Protein AF-A0A7V9HD65-F1 (afdb_monomer)

Mean predicted aligned error: 11.12 Å

Sequence (106 aa):
MLIRRAREADGLTQAQLARRLGITQPSVARIEAAGDEVSIATLKRALNATGRGLELRAVKQTPGYDESLLRANLELTPAQRVRVFENFYADARVLAAAGARARAAA

Radius of gyration: 24.16 Å; Cα contacts (8 Å, |Δi|>4): 55; chains: 1; bounding box: 42×42×55 Å

Structure (mmCIF, N/CA/C/O backbone):
data_AF-A0A7V9HD65-F1
#
_entry.id   AF-A0A7V9HD65-F1
#
loop_
_atom_site.group_PDB
_atom_site.id
_atom_site.type_symbol
_atom_site.label_atom_id
_atom_site.label_alt_id
_atom_site.label_comp_id
_atom_site.label_asym_id
_atom_site.label_entity_id
_atom_site.label_seq_id
_atom_site.pdbx_PDB_ins_code
_atom_site.Cartn_x
_atom_site.Cartn_y
_atom_site.Cartn_z
_atom_site.occupancy
_atom_site.B_iso_or_equiv
_atom_site.auth_seq_id
_atom_site.auth_comp_id
_atom_site.auth_asym_id
_atom_site.auth_atom_id
_atom_site.pdbx_PDB_model_num
ATOM 1 N N . MET A 1 1 ? -2.438 5.596 -0.305 1.00 85.19 1 MET A N 1
ATOM 2 C CA . MET A 1 1 ? -2.104 4.367 0.448 1.00 85.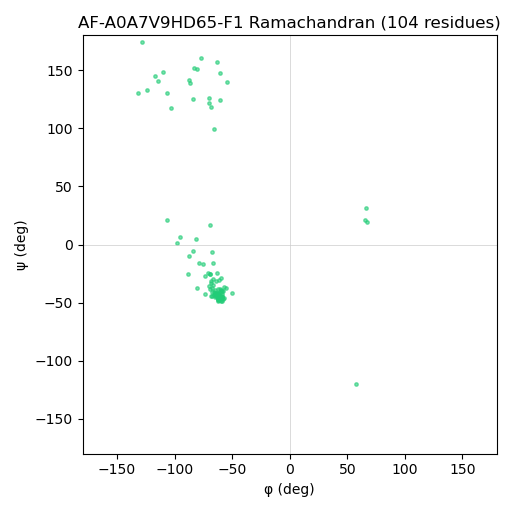19 1 MET A CA 1
ATOM 3 C C . MET A 1 1 ? -3.377 3.547 0.683 1.00 85.19 1 MET A C 1
ATOM 5 O O . MET A 1 1 ? -4.425 4.151 0.905 1.00 85.19 1 MET A O 1
ATOM 9 N N . LEU A 1 2 ? -3.323 2.213 0.559 1.00 92.06 2 LEU A N 1
ATOM 10 C CA . LEU A 1 2 ? -4.508 1.332 0.533 1.00 92.06 2 LEU A CA 1
ATOM 11 C C . LEU A 1 2 ? -5.318 1.362 1.844 1.00 92.06 2 LEU A C 1
ATOM 13 O O . LEU A 1 2 ? -6.541 1.472 1.798 1.00 92.06 2 LEU A O 1
ATOM 17 N N . ILE A 1 3 ? -4.645 1.361 3.000 1.00 94.38 3 ILE A N 1
ATOM 18 C CA . ILE A 1 3 ? -5.293 1.426 4.325 1.00 94.38 3 ILE A CA 1
ATOM 19 C C . ILE A 1 3 ? -6.066 2.733 4.491 1.00 94.38 3 ILE A C 1
ATOM 21 O O . ILE A 1 3 ? -7.232 2.715 4.880 1.00 94.38 3 ILE A O 1
ATOM 25 N N . ARG A 1 4 ? -5.443 3.862 4.130 1.00 95.75 4 ARG A N 1
ATOM 26 C CA . ARG A 1 4 ? -6.080 5.183 4.186 1.00 95.75 4 ARG A CA 1
ATOM 27 C C . ARG 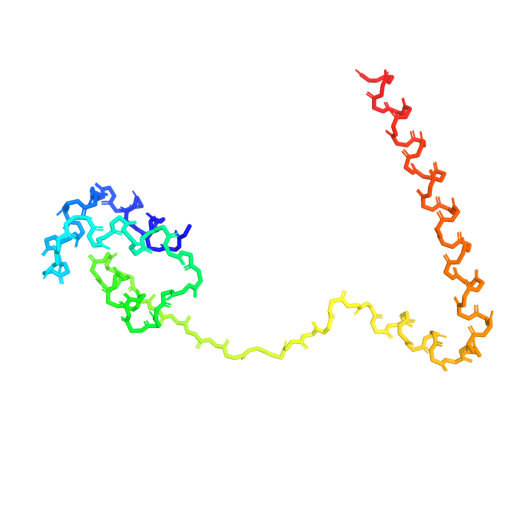A 1 4 ? -7.356 5.232 3.344 1.00 95.75 4 ARG A C 1
ATOM 29 O O . ARG A 1 4 ? -8.387 5.664 3.844 1.00 95.75 4 ARG A O 1
ATOM 36 N N . ARG A 1 5 ? -7.303 4.734 2.101 1.00 95.25 5 ARG A N 1
ATOM 37 C CA . ARG A 1 5 ? -8.474 4.691 1.206 1.00 95.25 5 ARG A CA 1
ATOM 38 C C . ARG A 1 5 ? -9.604 3.837 1.780 1.00 95.25 5 ARG A C 1
ATOM 40 O O . ARG A 1 5 ? -10.751 4.261 1.759 1.00 95.25 5 ARG A O 1
ATOM 47 N N . ALA A 1 6 ? -9.283 2.661 2.320 1.00 95.81 6 ALA A N 1
ATOM 48 C CA . ALA A 1 6 ? -10.270 1.794 2.957 1.00 95.81 6 ALA A CA 1
ATOM 49 C C . ALA A 1 6 ? -10.912 2.456 4.188 1.00 95.81 6 ALA A C 1
ATOM 51 O O . ALA A 1 6 ? -12.124 2.401 4.364 1.00 95.81 6 ALA A O 1
ATOM 52 N N . ARG A 1 7 ? -10.102 3.128 5.014 1.00 96.44 7 ARG A N 1
ATOM 53 C CA . ARG A 1 7 ? -10.573 3.879 6.180 1.00 96.44 7 ARG A CA 1
ATOM 54 C C . ARG A 1 7 ? -11.523 5.014 5.781 1.00 96.44 7 ARG A C 1
ATOM 56 O O . ARG A 1 7 ? -12.576 5.165 6.391 1.00 96.44 7 ARG A O 1
ATOM 63 N N . GLU A 1 8 ? -11.136 5.811 4.787 1.00 96.56 8 GLU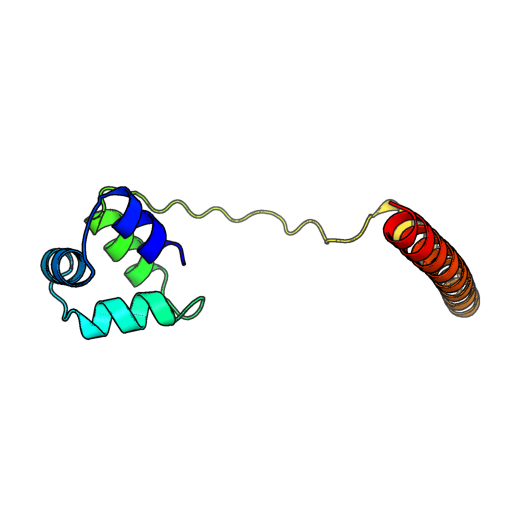 A N 1
ATOM 64 C CA . GLU A 1 8 ? -11.922 6.948 4.288 1.00 96.56 8 GLU A CA 1
ATOM 65 C C . GLU A 1 8 ? -13.239 6.494 3.650 1.00 96.56 8 GLU A C 1
ATOM 67 O O . GLU A 1 8 ? -14.272 7.106 3.904 1.00 96.56 8 GLU A O 1
ATOM 72 N N . ALA A 1 9 ? -13.230 5.385 2.904 1.00 95.62 9 ALA A N 1
ATOM 73 C CA . ALA A 1 9 ? -14.434 4.807 2.308 1.00 95.62 9 ALA A CA 1
ATOM 74 C C . ALA A 1 9 ? -15.470 4.334 3.349 1.00 95.62 9 ALA A C 1
ATOM 76 O O . ALA A 1 9 ? -16.658 4.313 3.048 1.00 95.62 9 ALA A O 1
ATOM 77 N N . ASP A 1 10 ? -15.037 4.011 4.570 1.00 93.88 10 ASP A N 1
ATOM 78 C CA . ASP A 1 10 ? -15.922 3.661 5.692 1.00 93.88 10 ASP A CA 1
ATOM 79 C C . ASP A 1 10 ? -16.235 4.855 6.612 1.00 93.88 10 ASP A C 1
ATOM 81 O O . ASP A 1 10 ? -16.810 4.679 7.688 1.00 93.88 10 ASP A O 1
ATOM 85 N N . GLY A 1 11 ? -15.810 6.071 6.250 1.00 95.81 11 GLY A N 1
ATOM 86 C CA . GLY A 1 11 ? -16.028 7.272 7.060 1.00 95.81 11 GLY A CA 1
ATOM 87 C C . GLY A 1 11 ? -15.298 7.261 8.409 1.00 95.81 11 GLY A C 1
ATOM 88 O O . GLY A 1 11 ? -15.692 7.965 9.337 1.00 95.81 11 GLY A O 1
ATOM 89 N N . LEU A 1 12 ? -14.241 6.457 8.554 1.00 96.88 12 LEU A N 1
ATOM 90 C CA . LEU A 1 12 ? -13.512 6.327 9.813 1.00 96.88 12 LEU A CA 1
ATOM 91 C C . LEU A 1 12 ? -12.423 7.395 9.939 1.00 96.88 12 LEU A C 1
ATOM 93 O O . LEU A 1 12 ? -11.645 7.648 9.022 1.00 96.88 12 LEU A O 1
ATOM 97 N N . THR A 1 13 ? -12.271 7.955 11.131 1.00 97.88 13 THR A N 1
ATOM 98 C CA . THR A 1 13 ? -11.085 8.726 11.530 1.00 97.88 13 THR A CA 1
ATOM 99 C C . THR A 1 13 ? -9.919 7.793 11.865 1.00 97.88 13 THR A C 1
ATOM 101 O O . THR A 1 13 ? -10.113 6.619 12.199 1.00 97.88 13 THR A O 1
ATOM 104 N N . GLN A 1 14 ? -8.684 8.308 11.848 1.00 97.62 14 GLN A N 1
ATOM 105 C CA . GLN A 1 14 ? -7.514 7.526 12.277 1.00 97.62 14 GLN A CA 1
ATOM 106 C C . GLN A 1 14 ? -7.663 7.011 13.718 1.00 97.62 14 GLN A C 1
ATOM 108 O O . GLN A 1 14 ? -7.281 5.882 14.007 1.00 97.62 14 GLN A O 1
ATOM 113 N N . ALA A 1 15 ? -8.278 7.795 14.612 1.00 98.06 15 ALA A N 1
ATOM 114 C CA . ALA A 1 15 ? -8.532 7.394 15.996 1.00 98.06 15 ALA A CA 1
ATOM 115 C C . ALA A 1 15 ? -9.576 6.271 16.123 1.00 98.06 15 ALA A C 1
ATOM 117 O O . ALA A 1 15 ? -9.507 5.460 17.046 1.00 98.06 15 ALA A O 1
ATOM 118 N N . GLN A 1 16 ? -10.559 6.207 15.223 1.00 98.00 16 GLN A N 1
ATOM 119 C CA . GLN A 1 16 ? -11.527 5.105 15.194 1.00 98.00 16 GLN A CA 1
ATOM 120 C C . GLN A 1 16 ? -10.892 3.826 14.647 1.00 98.00 16 GLN A C 1
ATOM 122 O O . GLN A 1 16 ? -11.074 2.765 15.240 1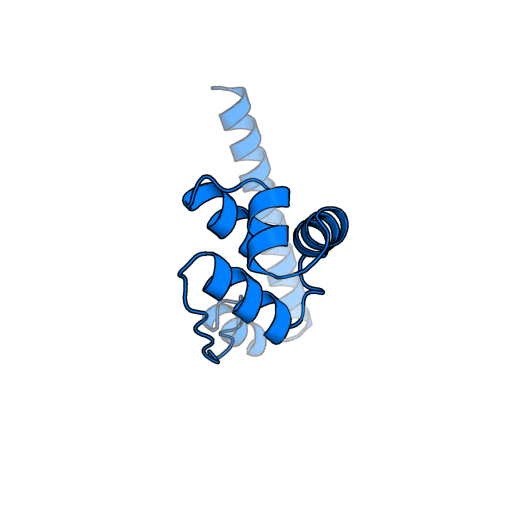.00 98.00 16 GLN A O 1
ATOM 127 N N . LEU A 1 17 ? -10.091 3.919 13.579 1.00 97.31 17 LEU A N 1
ATOM 128 C CA . LEU A 1 17 ? -9.338 2.766 13.077 1.00 97.31 17 LEU A CA 1
ATOM 129 C C . LEU A 1 17 ? -8.343 2.247 14.127 1.00 97.31 17 LEU A C 1
ATOM 131 O O . LEU A 1 17 ? -8.251 1.043 14.344 1.00 97.31 17 LEU A O 1
ATOM 135 N N . ALA A 1 18 ? -7.656 3.149 14.831 1.00 97.62 18 ALA A N 1
ATOM 136 C CA . ALA A 1 18 ? -6.739 2.811 15.918 1.00 97.62 18 ALA A CA 1
ATOM 137 C C . ALA A 1 18 ? -7.438 2.007 17.025 1.00 97.62 18 ALA A C 1
ATOM 139 O O . ALA A 1 18 ? -6.948 0.950 17.421 1.00 97.62 18 ALA A O 1
ATOM 140 N N . ARG A 1 19 ? -8.634 2.453 17.440 1.00 97.81 19 ARG A N 1
ATOM 141 C CA . ARG A 1 19 ? -9.487 1.733 18.397 1.00 97.81 19 ARG A CA 1
ATOM 142 C C . ARG A 1 19 ? -9.865 0.337 17.903 1.00 97.81 19 ARG A C 1
ATOM 144 O O . ARG A 1 19 ? -9.728 -0.614 18.662 1.00 97.81 19 ARG A O 1
ATOM 151 N N . ARG A 1 20 ? -10.268 0.189 16.635 1.00 96.81 20 ARG A N 1
ATOM 152 C CA . ARG A 1 20 ? -10.584 -1.129 16.046 1.00 96.81 20 ARG A CA 1
ATOM 153 C C . ARG A 1 20 ? -9.372 -2.061 15.985 1.00 96.81 20 ARG A C 1
ATOM 155 O O . ARG A 1 20 ? -9.525 -3.272 16.080 1.00 96.81 20 ARG A O 1
ATOM 162 N N . LEU A 1 21 ? -8.177 -1.502 15.817 1.00 95.88 21 LEU A N 1
ATOM 163 C CA . LEU A 1 21 ? -6.930 -2.258 15.718 1.00 95.88 21 LEU A CA 1
ATOM 164 C C . LEU A 1 21 ? -6.260 -2.548 17.066 1.00 95.88 21 LEU A C 1
ATOM 166 O O . LEU A 1 21 ? -5.300 -3.323 17.087 1.00 95.88 21 LEU A O 1
ATOM 170 N N . GLY A 1 22 ? -6.731 -1.934 18.156 1.00 96.69 22 GLY A N 1
ATOM 171 C CA . GLY A 1 22 ? -6.093 -2.016 19.471 1.00 96.69 22 GLY A CA 1
ATOM 172 C C . GLY A 1 22 ? -4.718 -1.340 19.516 1.00 96.69 22 GLY A C 1
ATOM 173 O O . GLY A 1 22 ? -3.829 -1.809 20.218 1.00 96.69 22 GLY A O 1
ATOM 174 N N . ILE A 1 23 ? -4.512 -0.276 18.732 1.00 96.38 23 ILE A N 1
ATOM 175 C CA . ILE A 1 23 ? -3.246 0.475 18.667 1.00 96.38 23 ILE A CA 1
ATOM 176 C C . ILE A 1 23 ? -3.488 1.974 18.864 1.00 96.38 23 ILE A C 1
ATOM 178 O O . ILE A 1 23 ? -4.624 2.437 18.931 1.00 96.38 23 ILE A O 1
ATOM 182 N N . THR A 1 24 ? -2.415 2.760 18.944 1.00 97.88 24 THR A N 1
ATOM 183 C CA . THR A 1 24 ? -2.510 4.217 19.106 1.00 97.88 24 THR A CA 1
ATOM 184 C C . THR A 1 24 ? -2.782 4.930 17.776 1.00 97.88 24 THR A C 1
ATOM 186 O O . THR A 1 24 ? -2.355 4.476 16.712 1.00 97.88 24 THR A O 1
ATOM 189 N N . GLN A 1 25 ? -3.457 6.085 17.817 1.00 97.50 25 GLN A N 1
ATOM 190 C CA . GLN A 1 25 ? -3.699 6.903 16.618 1.00 97.50 25 GLN A CA 1
ATOM 191 C C . GLN A 1 25 ? -2.402 7.346 15.909 1.00 97.50 25 GLN A C 1
ATOM 193 O O . GLN A 1 25 ? -2.355 7.214 14.684 1.00 97.50 25 GLN A O 1
ATOM 198 N N . PRO A 1 26 ? -1.315 7.738 16.609 1.00 97.50 26 PRO A N 1
ATOM 199 C CA . PRO A 1 26 ? -0.029 7.999 15.959 1.00 97.50 26 PRO A CA 1
ATOM 200 C C . PRO A 1 26 ? 0.554 6.773 15.248 1.00 97.50 26 PRO A C 1
ATOM 202 O O . PRO A 1 26 ? 1.228 6.913 14.230 1.00 97.50 26 PRO A O 1
ATOM 205 N N . SER A 1 27 ? 0.277 5.558 15.739 1.00 95.69 27 SER A N 1
ATOM 206 C CA . SER A 1 27 ? 0.696 4.331 15.051 1.00 95.69 27 SER A CA 1
ATOM 207 C C . SER A 1 27 ? -0.069 4.118 13.751 1.00 95.69 27 SER A C 1
ATOM 209 O O . SER A 1 27 ? 0.544 3.739 12.758 1.00 95.69 27 SER A O 1
ATOM 211 N N . VAL A 1 28 ? -1.370 4.429 13.715 1.00 96.06 28 VAL A N 1
ATOM 212 C CA . VAL A 1 28 ? -2.142 4.447 12.460 1.00 96.06 28 VAL A CA 1
ATOM 213 C C . VAL A 1 28 ? -1.602 5.502 11.499 1.00 96.06 28 VAL A C 1
ATOM 215 O O . VAL A 1 28 ? -1.399 5.194 10.330 1.00 96.06 28 VAL A O 1
ATOM 218 N N . ALA A 1 29 ? -1.312 6.716 11.976 1.00 95.75 29 ALA A N 1
ATOM 219 C CA . ALA A 1 29 ? -0.739 7.768 11.136 1.00 95.75 29 ALA A CA 1
ATOM 220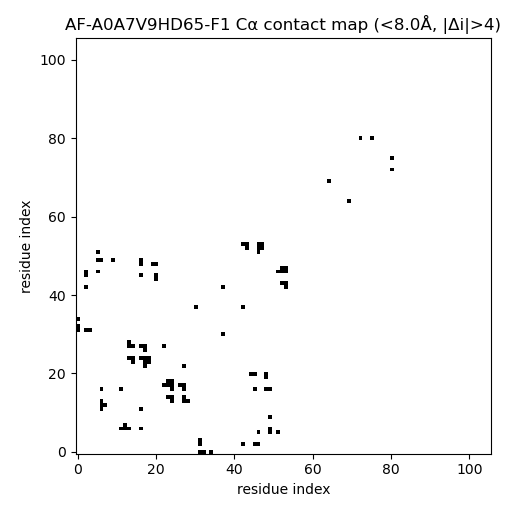 C C . ALA A 1 29 ? 0.605 7.339 10.521 1.00 95.75 29 ALA A C 1
ATOM 222 O O . ALA A 1 29 ? 0.816 7.518 9.324 1.00 95.75 29 ALA A O 1
ATOM 223 N N . ARG A 1 30 ? 1.474 6.691 11.312 1.00 94.38 30 ARG A N 1
ATOM 224 C CA . ARG A 1 30 ? 2.741 6.121 10.830 1.00 94.38 30 ARG A CA 1
ATOM 225 C C . ARG A 1 30 ? 2.516 5.037 9.777 1.00 94.38 30 ARG A C 1
ATOM 227 O O . ARG A 1 30 ? 3.177 5.057 8.750 1.00 94.38 30 ARG A O 1
ATOM 234 N N . ILE A 1 31 ? 1.566 4.127 10.004 1.00 93.56 31 ILE A N 1
ATOM 235 C CA . ILE A 1 31 ? 1.209 3.077 9.038 1.00 93.56 31 ILE A CA 1
ATOM 236 C C . ILE A 1 31 ? 0.707 3.689 7.723 1.00 93.56 31 ILE A C 1
ATOM 238 O O . ILE A 1 31 ? 1.098 3.238 6.653 1.00 93.56 31 ILE A O 1
ATOM 242 N N . GLU A 1 32 ? -0.135 4.724 7.778 1.00 94.31 32 GLU A N 1
ATOM 243 C CA . GLU A 1 32 ? -0.648 5.395 6.575 1.00 94.31 32 GLU A CA 1
ATOM 244 C C . GLU A 1 32 ? 0.432 6.183 5.816 1.00 94.31 32 GLU A C 1
ATOM 246 O O . GLU A 1 32 ? 0.294 6.369 4.604 1.00 94.31 32 GLU A O 1
ATOM 251 N N . ALA A 1 33 ? 1.489 6.618 6.510 1.00 93.25 33 ALA A N 1
ATOM 252 C CA . ALA A 1 33 ? 2.628 7.342 5.946 1.00 93.25 33 ALA A CA 1
ATOM 253 C C . ALA A 1 33 ? 3.758 6.429 5.431 1.00 93.25 33 ALA A C 1
ATOM 255 O O . ALA A 1 33 ? 4.481 6.835 4.530 1.00 93.25 33 ALA A O 1
ATOM 256 N N . ALA A 1 34 ? 3.891 5.207 5.956 1.00 87.44 34 ALA A N 1
ATOM 257 C CA . ALA A 1 34 ? 4.990 4.280 5.654 1.00 87.44 34 ALA A CA 1
ATOM 258 C C . ALA A 1 34 ? 5.010 3.735 4.208 1.00 87.44 34 ALA A C 1
ATOM 260 O O . ALA A 1 34 ? 5.951 3.046 3.827 1.00 87.44 34 ALA A O 1
ATOM 261 N N . GLY A 1 35 ? 3.987 4.018 3.393 1.00 80.50 35 GLY A N 1
ATOM 262 C CA . GLY A 1 35 ? 3.963 3.614 1.984 1.00 80.50 35 GLY A CA 1
ATOM 263 C C . GLY A 1 35 ? 4.099 2.098 1.801 1.00 80.50 35 GLY A C 1
ATOM 264 O O . GLY A 1 35 ? 3.259 1.344 2.302 1.00 80.50 35 GLY A O 1
ATOM 265 N N . ASP A 1 36 ? 5.148 1.683 1.087 1.00 78.38 36 ASP A N 1
ATOM 266 C CA . ASP A 1 36 ? 5.427 0.288 0.714 1.00 78.38 36 ASP A CA 1
ATOM 267 C C . ASP A 1 36 ? 6.167 -0.504 1.812 1.00 78.38 36 ASP A C 1
ATOM 269 O O . ASP A 1 36 ? 6.317 -1.719 1.709 1.00 78.38 36 ASP A O 1
ATOM 273 N N . GLU A 1 37 ? 6.575 0.145 2.908 1.00 87.12 37 GLU A N 1
ATOM 274 C CA . GLU A 1 37 ? 7.284 -0.496 4.030 1.00 87.12 37 GLU A CA 1
ATOM 275 C C . GLU A 1 37 ? 6.343 -1.217 5.018 1.00 87.12 37 GLU A C 1
ATOM 277 O O . GLU A 1 37 ? 6.760 -1.722 6.064 1.00 87.12 37 GLU A O 1
ATOM 282 N N . VAL A 1 38 ? 5.043 -1.283 4.720 1.00 90.69 38 VAL A N 1
ATOM 283 C CA . VAL A 1 38 ? 4.053 -1.934 5.585 1.00 90.69 38 VAL A CA 1
ATOM 284 C C . VAL A 1 38 ? 4.010 -3.437 5.327 1.00 90.69 38 VAL A C 1
ATOM 286 O O . VAL A 1 38 ? 3.732 -3.892 4.220 1.00 90.69 38 VAL A O 1
ATOM 289 N N . SER A 1 39 ? 4.196 -4.232 6.384 1.00 92.56 39 SER A N 1
ATOM 290 C CA . SER A 1 39 ? 4.095 -5.690 6.279 1.00 92.56 39 SER A CA 1
ATOM 291 C C . SER A 1 39 ? 2.701 -6.149 5.827 1.00 92.56 39 SER A C 1
ATOM 293 O O . SER A 1 39 ? 1.674 -5.574 6.205 1.00 92.56 39 SER A O 1
ATOM 295 N N . ILE A 1 40 ? 2.647 -7.260 5.082 1.00 93.88 40 ILE A N 1
ATOM 296 C CA . ILE A 1 40 ? 1.388 -7.878 4.625 1.00 93.88 40 ILE A CA 1
ATOM 297 C C . ILE A 1 40 ? 0.454 -8.176 5.809 1.00 93.88 40 ILE A C 1
ATOM 299 O O . ILE A 1 40 ? -0.758 -7.988 5.711 1.00 93.88 40 ILE A O 1
ATOM 303 N N . ALA A 1 41 ? 1.004 -8.598 6.952 1.00 94.31 41 ALA A N 1
ATOM 304 C CA . ALA A 1 41 ? 0.229 -8.871 8.160 1.00 94.31 41 ALA A CA 1
ATOM 305 C C . ALA A 1 41 ? -0.473 -7.612 8.702 1.00 94.31 41 ALA A C 1
ATOM 307 O O . ALA A 1 41 ? -1.657 -7.663 9.047 1.00 94.31 41 ALA A O 1
ATOM 308 N N . THR A 1 42 ? 0.229 -6.476 8.739 1.00 93.75 42 THR A N 1
ATOM 309 C CA . THR A 1 42 ? -0.344 -5.185 9.146 1.00 93.75 42 THR A CA 1
ATOM 310 C C . THR A 1 42 ? -1.403 -4.722 8.153 1.00 93.75 42 THR A C 1
ATOM 312 O O . THR A 1 42 ? -2.488 -4.316 8.571 1.00 93.75 42 THR A O 1
ATOM 315 N N . LEU A 1 43 ? -1.134 -4.852 6.849 1.00 94.62 43 LEU A N 1
ATOM 316 C CA . LEU A 1 43 ? -2.091 -4.513 5.799 1.00 94.62 43 LEU A CA 1
ATOM 317 C C . LEU A 1 43 ? -3.384 -5.330 5.926 1.00 94.62 43 LEU A C 1
ATOM 319 O O . LEU A 1 43 ? -4.473 -4.759 5.957 1.00 94.62 43 LEU A O 1
ATOM 323 N N . LYS A 1 44 ? -3.266 -6.653 6.084 1.00 95.94 44 LYS A N 1
ATOM 324 C CA . LYS A 1 44 ? -4.404 -7.563 6.272 1.00 95.94 44 LYS A CA 1
ATOM 325 C C . LYS A 1 44 ? -5.221 -7.202 7.513 1.00 95.94 44 LYS A C 1
ATOM 327 O O . LYS A 1 44 ? -6.440 -7.105 7.431 1.00 95.94 44 LYS A O 1
ATOM 332 N N . ARG A 1 45 ? -4.570 -6.962 8.659 1.00 95.62 45 ARG A N 1
ATOM 333 C CA . ARG A 1 45 ? -5.262 -6.553 9.896 1.00 95.62 45 ARG A CA 1
ATOM 334 C C . ARG A 1 45 ? -6.016 -5.235 9.726 1.00 95.62 45 ARG A C 1
ATOM 336 O O . ARG A 1 45 ? -7.162 -5.137 10.154 1.00 95.62 45 ARG A O 1
ATOM 343 N N . ALA A 1 46 ? -5.384 -4.242 9.105 1.00 94.88 46 ALA A N 1
ATOM 344 C CA . ALA A 1 46 ? -5.983 -2.934 8.870 1.00 94.88 46 ALA A CA 1
ATOM 345 C C . ALA A 1 46 ? -7.201 -3.007 7.942 1.00 94.88 46 ALA A C 1
ATOM 347 O O . ALA A 1 46 ? -8.219 -2.391 8.243 1.00 94.88 46 ALA A O 1
ATOM 348 N N . LEU A 1 47 ? -7.123 -3.791 6.864 1.00 95.81 47 LEU A N 1
ATOM 349 C CA . LEU A 1 47 ? -8.244 -4.003 5.947 1.00 95.81 47 LEU A CA 1
ATOM 350 C C . LEU A 1 47 ? -9.387 -4.785 6.603 1.00 95.81 47 LEU A C 1
ATOM 352 O O . LEU A 1 47 ? -10.543 -4.390 6.483 1.00 95.81 47 LEU A O 1
ATOM 356 N N . ASN A 1 48 ? -9.083 -5.811 7.399 1.00 95.75 48 ASN A N 1
ATOM 357 C CA . ASN A 1 48 ? -10.114 -6.535 8.144 1.00 95.75 48 ASN A CA 1
ATOM 358 C C . ASN A 1 48 ? -10.862 -5.611 9.125 1.00 95.75 48 ASN A C 1
ATOM 360 O O . ASN A 1 48 ? -12.079 -5.710 9.265 1.00 95.75 48 ASN A O 1
ATOM 364 N N . ALA A 1 49 ? -10.161 -4.671 9.773 1.00 95.44 49 ALA A N 1
ATOM 365 C CA . ALA A 1 49 ? -10.773 -3.679 10.664 1.00 95.44 49 ALA A CA 1
ATOM 366 C C . ALA A 1 49 ? -11.691 -2.673 9.932 1.00 95.44 49 ALA A C 1
ATOM 368 O O . ALA A 1 49 ? -12.505 -1.998 10.571 1.00 95.44 49 ALA A O 1
ATOM 369 N N . THR A 1 50 ? -11.585 -2.587 8.605 1.00 94.81 50 THR A N 1
ATOM 370 C CA . THR A 1 50 ? -12.476 -1.831 7.711 1.00 94.81 50 THR A CA 1
ATOM 371 C C . THR A 1 50 ? -13.394 -2.761 6.904 1.00 94.81 50 THR A C 1
ATOM 373 O O . THR A 1 50 ? -13.874 -2.404 5.836 1.00 94.81 50 THR A O 1
ATOM 376 N N . GLY A 1 51 ? -13.616 -3.998 7.364 1.00 92.94 51 GLY A N 1
ATOM 377 C CA . GLY A 1 51 ? -14.543 -4.937 6.722 1.00 92.94 51 GLY A CA 1
ATOM 378 C C . GLY A 1 51 ? -14.121 -5.418 5.328 1.00 92.94 51 GLY A C 1
ATOM 379 O O . GLY A 1 51 ? -14.964 -5.890 4.571 1.00 92.94 51 GLY A O 1
ATOM 380 N N . ARG A 1 52 ? -12.838 -5.299 4.963 1.00 95.31 52 ARG A N 1
ATOM 381 C CA . ARG A 1 52 ? -12.298 -5.688 3.650 1.00 95.31 52 ARG A CA 1
ATOM 382 C C . ARG A 1 52 ? -11.324 -6.856 3.773 1.00 95.31 52 ARG A C 1
ATOM 384 O O . ARG A 1 52 ? -10.498 -6.891 4.680 1.00 95.31 52 ARG A O 1
ATOM 391 N N . GLY A 1 53 ? -11.382 -7.777 2.815 1.00 95.00 53 GLY A N 1
ATOM 392 C CA . GLY A 1 53 ? -10.378 -8.827 2.647 1.00 95.00 53 GLY A CA 1
ATOM 393 C C . GLY A 1 53 ? -9.155 -8.335 1.868 1.00 95.00 53 GLY A C 1
ATOM 394 O O . GLY A 1 53 ? -9.258 -7.434 1.037 1.00 95.00 53 GLY A O 1
ATOM 395 N N . LEU A 1 54 ? -7.994 -8.941 2.128 1.00 94.94 54 LEU A N 1
ATOM 396 C CA . LEU A 1 54 ? -6.800 -8.785 1.297 1.00 94.94 54 LEU A CA 1
ATOM 397 C C . LEU A 1 54 ? -6.621 -10.036 0.438 1.00 94.94 54 LEU A C 1
ATOM 399 O O . LEU A 1 54 ? -6.366 -11.115 0.973 1.00 94.94 54 LEU A O 1
ATOM 403 N N . GLU A 1 55 ? -6.688 -9.866 -0.878 1.00 94.31 55 GLU A N 1
ATOM 404 C CA . GLU A 1 55 ? -6.316 -10.891 -1.849 1.00 94.31 55 GLU A CA 1
ATOM 405 C C . GLU A 1 55 ? -4.983 -10.523 -2.500 1.00 94.31 55 GLU A C 1
ATOM 407 O O . GLU A 1 55 ? -4.787 -9.398 -2.960 1.00 94.31 55 GLU A O 1
ATOM 412 N N . LEU A 1 56 ? -4.056 -11.479 -2.533 1.00 91.50 56 LEU A N 1
ATOM 413 C CA . LEU A 1 56 ? -2.764 -11.345 -3.197 1.00 91.50 56 LEU A CA 1
ATOM 414 C C . LEU A 1 56 ? -2.619 -12.481 -4.201 1.00 91.50 56 LEU A C 1
ATOM 416 O O . LEU A 1 56 ? -2.860 -13.643 -3.877 1.00 91.50 56 LEU A O 1
ATOM 420 N N . ARG A 1 57 ? -2.205 -12.139 -5.419 1.00 94.31 57 ARG A N 1
ATOM 421 C CA . ARG A 1 57 ? -1.963 -13.098 -6.494 1.00 94.31 57 ARG A CA 1
ATOM 422 C C . ARG A 1 57 ? -0.616 -12.800 -7.128 1.00 94.31 57 ARG A C 1
ATOM 424 O O . ARG A 1 57 ? -0.352 -11.664 -7.512 1.00 94.31 57 ARG A O 1
ATOM 431 N N . ALA A 1 58 ? 0.211 -13.829 -7.266 1.00 92.38 58 ALA A N 1
ATOM 432 C CA . ALA A 1 58 ? 1.395 -13.741 -8.102 1.00 92.38 58 ALA A CA 1
ATOM 433 C C . ALA A 1 58 ? 0.958 -13.677 -9.569 1.00 92.38 58 ALA A C 1
ATOM 435 O O . ALA A 1 58 ? 0.199 -14.525 -10.040 1.00 92.38 58 ALA A O 1
ATOM 436 N N . VAL A 1 59 ? 1.431 -12.664 -10.283 1.00 90.31 59 VAL A N 1
ATOM 437 C CA . VAL A 1 59 ? 1.231 -12.522 -11.726 1.00 90.31 59 VAL A CA 1
ATOM 438 C C . VAL A 1 59 ? 2.589 -12.575 -12.406 1.00 90.31 59 VAL A C 1
ATOM 440 O O . VAL A 1 59 ? 3.583 -12.107 -11.845 1.00 90.31 59 VAL A O 1
ATOM 443 N N . LYS A 1 60 ? 2.648 -13.155 -13.610 1.00 87.12 60 LYS A N 1
ATOM 444 C CA . LYS A 1 60 ? 3.856 -13.065 -14.428 1.00 87.12 60 LYS A CA 1
ATOM 445 C C . LYS A 1 60 ? 4.103 -11.582 -14.691 1.00 87.12 60 LYS A C 1
ATOM 447 O O . LYS A 1 60 ? 3.218 -10.892 -15.189 1.00 87.12 60 LYS A O 1
ATOM 452 N N . GLN A 1 61 ? 5.287 -11.101 -14.333 1.00 81.06 61 GLN A N 1
ATOM 453 C CA . GLN A 1 61 ? 5.743 -9.790 -14.770 1.00 81.06 61 GLN A CA 1
ATOM 454 C C . GLN A 1 61 ? 5.915 -9.881 -16.286 1.00 81.06 61 GLN A C 1
ATOM 456 O O . GLN A 1 61 ? 6.890 -10.458 -16.769 1.00 81.06 61 GLN A O 1
ATOM 461 N N . THR A 1 62 ? 4.929 -9.399 -17.040 1.00 74.00 62 THR A N 1
ATOM 462 C CA . THR A 1 62 ? 5.147 -9.123 -18.455 1.00 74.00 62 THR A CA 1
ATOM 463 C C . THR A 1 62 ? 6.073 -7.918 -18.491 1.00 74.00 62 THR A C 1
ATOM 465 O O . THR A 1 62 ? 5.751 -6.902 -17.866 1.00 74.00 62 THR A O 1
ATOM 468 N N . PRO A 1 63 ? 7.244 -8.023 -19.126 1.00 69.88 63 PRO A N 1
ATOM 469 C CA . PRO A 1 63 ? 8.152 -6.899 -19.189 1.00 69.88 63 PRO A CA 1
ATOM 470 C C . PRO A 1 63 ? 7.438 -5.677 -19.771 1.00 69.88 63 PRO A C 1
ATOM 472 O O . PRO A 1 63 ? 6.656 -5.805 -20.708 1.00 69.88 63 PRO A O 1
ATOM 475 N N . GLY A 1 64 ? 7.702 -4.490 -19.224 1.00 70.12 64 GLY A N 1
ATOM 476 C CA . GLY A 1 64 ? 7.101 -3.233 -19.691 1.00 70.12 64 GLY A CA 1
ATOM 477 C C . GLY A 1 64 ? 7.591 -2.773 -21.070 1.00 70.12 64 GLY A C 1
ATOM 478 O O . GLY A 1 64 ? 7.459 -1.598 -21.398 1.00 70.12 64 GLY A O 1
ATOM 479 N N . TYR A 1 65 ? 8.204 -3.666 -21.845 1.00 76.50 65 TYR A N 1
ATOM 480 C CA . TYR A 1 65 ? 8.640 -3.426 -23.210 1.00 76.50 65 TYR A CA 1
ATOM 481 C C . TYR A 1 65 ? 7.774 -4.233 -24.175 1.00 76.50 65 TYR A C 1
ATOM 483 O O . TYR A 1 65 ? 7.319 -5.332 -23.865 1.00 76.50 65 TYR A O 1
ATOM 491 N N . ASP A 1 66 ? 7.583 -3.695 -25.373 1.00 75.44 66 ASP A N 1
ATOM 492 C CA . ASP A 1 66 ? 6.997 -4.452 -26.471 1.00 75.44 66 ASP A CA 1
ATOM 493 C C . ASP A 1 66 ? 7.980 -5.552 -26.906 1.00 75.44 66 ASP A C 1
ATOM 495 O O . ASP A 1 66 ? 9.105 -5.271 -27.335 1.00 75.44 66 ASP A O 1
ATOM 499 N N . GLU A 1 67 ? 7.572 -6.817 -26.782 1.00 78.56 67 GLU A N 1
ATOM 500 C CA . GLU A 1 67 ? 8.392 -7.962 -27.187 1.00 78.56 67 GLU A CA 1
ATOM 501 C C . GLU A 1 67 ? 8.758 -7.921 -28.678 1.00 78.56 67 GLU A C 1
ATOM 503 O O . GLU A 1 67 ? 9.827 -8.403 -29.057 1.00 78.56 67 GLU A O 1
ATOM 508 N N . SER A 1 68 ? 7.918 -7.314 -29.522 1.00 78.06 68 SER A N 1
ATOM 509 C CA . SER A 1 68 ? 8.173 -7.159 -30.959 1.00 78.06 68 SER A CA 1
ATOM 510 C C . SER A 1 68 ? 9.386 -6.261 -31.196 1.00 78.06 68 SER A C 1
ATOM 512 O O . SER A 1 68 ? 10.263 -6.588 -31.997 1.00 78.06 68 SER A O 1
ATOM 514 N N . LEU A 1 69 ? 9.488 -5.168 -30.434 1.00 80.31 69 LEU A N 1
ATOM 515 C CA . LEU A 1 69 ? 10.628 -4.254 -30.491 1.00 80.31 69 LEU A CA 1
ATOM 516 C C . LEU A 1 69 ? 11.890 -4.885 -29.906 1.00 80.31 69 LEU A C 1
ATOM 518 O O . LEU A 1 69 ? 12.982 -4.647 -30.427 1.00 80.31 69 LEU A O 1
ATOM 522 N N . LEU A 1 70 ? 11.763 -5.702 -28.855 1.00 82.06 70 LEU A N 1
ATOM 523 C CA . LEU A 1 70 ? 12.903 -6.439 -28.310 1.00 82.06 70 LEU A CA 1
ATOM 524 C C . LEU A 1 70 ? 13.466 -7.413 -29.350 1.00 82.06 70 LEU A C 1
ATOM 526 O O . LEU A 1 70 ? 14.672 -7.411 -29.585 1.00 82.06 70 LEU A O 1
ATOM 530 N N .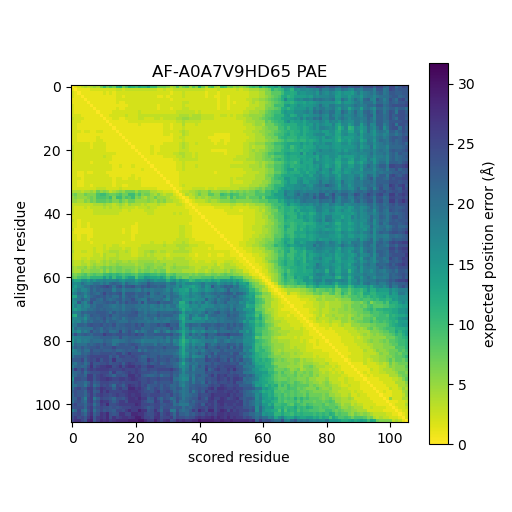 ARG A 1 71 ? 12.606 -8.212 -29.995 1.00 85.19 71 ARG A N 1
ATOM 531 C CA . ARG A 1 71 ? 13.024 -9.169 -31.031 1.00 85.19 71 ARG A CA 1
ATOM 532 C C . ARG A 1 71 ? 13.708 -8.467 -32.198 1.00 85.19 71 ARG A C 1
ATOM 534 O O . ARG A 1 71 ? 14.826 -8.838 -32.535 1.00 85.19 71 ARG A O 1
ATOM 541 N N . ALA A 1 72 ? 13.102 -7.401 -32.719 1.00 84.44 72 ALA A N 1
ATOM 542 C CA . ALA A 1 72 ? 13.703 -6.606 -33.787 1.00 84.44 72 ALA A CA 1
ATOM 543 C C . ALA A 1 72 ? 15.081 -6.044 -33.387 1.00 84.44 72 ALA A C 1
ATOM 545 O O . ALA A 1 72 ? 16.011 -6.063 -34.184 1.00 84.44 72 ALA A O 1
ATOM 546 N N . ASN A 1 73 ? 15.258 -5.591 -32.139 1.00 85.88 73 ASN A N 1
ATOM 547 C CA . ASN A 1 73 ? 16.557 -5.107 -31.662 1.00 85.88 73 ASN A CA 1
ATOM 548 C C . ASN A 1 73 ? 17.609 -6.217 -31.523 1.00 85.88 73 ASN A C 1
ATOM 550 O O . ASN A 1 73 ? 18.792 -5.946 -31.725 1.00 85.88 73 ASN A O 1
ATOM 554 N N . LEU A 1 74 ? 17.215 -7.441 -31.165 1.00 89.00 74 LEU A N 1
ATOM 555 C CA . LEU A 1 74 ? 18.143 -8.571 -31.026 1.00 89.00 74 LEU A CA 1
ATOM 556 C C . LEU A 1 74 ? 18.704 -9.044 -32.375 1.00 89.00 74 LEU A C 1
ATOM 558 O O . LEU A 1 74 ? 19.815 -9.566 -32.409 1.00 89.00 74 LEU A O 1
ATOM 562 N N . GLU A 1 75 ? 17.983 -8.812 -33.473 1.00 92.19 75 GLU A N 1
ATOM 563 C CA . GLU A 1 75 ? 18.459 -9.071 -34.840 1.00 92.19 75 GLU A CA 1
ATOM 564 C C . GLU A 1 75 ? 19.469 -8.017 -35.330 1.00 92.19 75 GLU A C 1
ATOM 566 O O . GLU A 1 75 ? 20.213 -8.252 -36.283 1.00 92.19 75 GLU A O 1
ATOM 571 N N . LEU A 1 76 ? 19.541 -6.859 -34.667 1.00 91.50 76 LEU A N 1
ATOM 572 C CA . LEU A 1 76 ? 20.473 -5.787 -35.005 1.00 91.50 76 LEU A CA 1
ATOM 573 C C . LEU A 1 76 ? 21.825 -5.968 -34.309 1.00 91.50 76 LEU A C 1
ATOM 575 O O . LEU A 1 76 ? 21.923 -6.260 -33.112 1.00 91.50 76 LEU A O 1
ATOM 579 N N . THR A 1 77 ? 22.898 -5.642 -35.029 1.00 94.88 77 THR A N 1
ATOM 580 C CA . THR A 1 77 ? 24.224 -5.477 -34.419 1.00 94.88 77 THR A CA 1
ATOM 581 C C . THR A 1 77 ? 24.222 -4.313 -33.416 1.00 94.88 77 THR A C 1
ATOM 583 O O . THR A 1 77 ? 23.417 -3.382 -33.545 1.00 94.88 77 THR A O 1
ATOM 586 N N . PRO A 1 78 ? 25.151 -4.283 -32.439 1.00 90.88 78 PRO A N 1
ATOM 587 C CA . PRO A 1 78 ? 25.245 -3.175 -31.487 1.00 90.88 78 PRO A CA 1
ATOM 588 C C . PRO A 1 78 ? 25.274 -1.785 -32.144 1.00 90.88 78 PRO A C 1
ATOM 590 O O . PRO A 1 78 ? 24.563 -0.886 -31.704 1.00 90.88 78 PRO A O 1
ATOM 593 N N . ALA A 1 79 ? 26.012 -1.621 -33.247 1.00 92.56 79 ALA A N 1
ATOM 594 C CA . ALA A 1 79 ? 26.108 -0.349 -33.968 1.00 92.56 79 ALA A CA 1
ATOM 595 C C . ALA A 1 79 ? 24.822 0.037 -34.726 1.00 92.56 79 ALA A C 1
ATOM 597 O O . ALA A 1 79 ? 24.598 1.211 -35.021 1.00 92.56 79 ALA A O 1
ATOM 598 N N . GLN A 1 80 ? 23.984 -0.933 -35.095 1.00 92.44 80 GLN A N 1
ATOM 599 C CA . GLN A 1 80 ? 22.684 -0.664 -35.714 1.00 92.44 80 GLN A CA 1
ATOM 600 C C . GLN A 1 80 ? 21.637 -0.290 -34.662 1.00 92.44 80 GLN A C 1
ATOM 602 O O . GLN A 1 80 ? 20.862 0.632 -34.900 1.00 92.44 80 GLN A O 1
ATOM 607 N N . ARG A 1 81 ? 21.660 -0.922 -33.480 1.00 90.06 81 ARG A N 1
ATOM 608 C CA . ARG A 1 81 ? 20.765 -0.559 -32.367 1.00 90.06 81 ARG A CA 1
ATOM 609 C C . ARG A 1 81 ? 20.932 0.896 -31.940 1.00 90.06 81 ARG A C 1
ATOM 611 O O . ARG A 1 81 ? 19.939 1.593 -31.766 1.00 90.06 81 ARG A O 1
ATOM 618 N N . VAL A 1 82 ? 22.180 1.361 -31.823 1.00 88.75 82 VAL A N 1
ATOM 619 C CA . VAL A 1 82 ? 22.480 2.763 -31.478 1.00 88.75 82 VAL A CA 1
ATOM 620 C C . VAL A 1 82 ? 21.876 3.718 -32.509 1.00 88.75 82 VAL A C 1
ATOM 622 O O . VAL A 1 82 ? 21.190 4.659 -32.130 1.00 88.75 82 VAL A O 1
ATOM 625 N N . ARG A 1 83 ? 22.021 3.425 -33.805 1.00 88.75 83 ARG A N 1
ATOM 626 C CA . ARG A 1 83 ? 21.444 4.253 -34.877 1.00 88.75 83 ARG A CA 1
ATOM 627 C C . ARG A 1 83 ? 19.916 4.280 -34.871 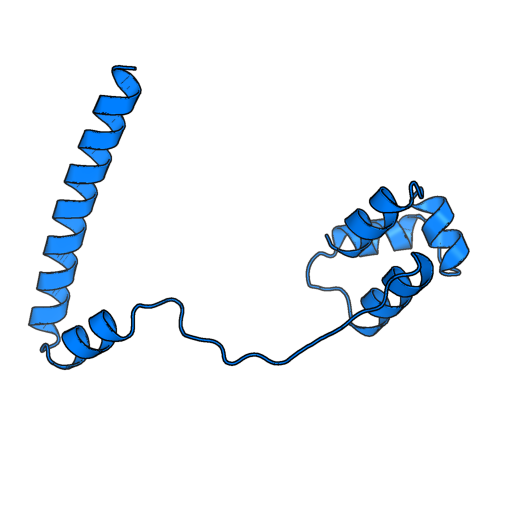1.00 88.75 83 ARG A C 1
ATOM 629 O O . ARG A 1 83 ? 19.322 5.335 -35.059 1.00 88.75 83 ARG A O 1
ATOM 636 N N . VAL A 1 84 ? 19.265 3.139 -34.638 1.00 86.31 84 VAL A N 1
ATOM 637 C CA . VAL A 1 84 ? 17.797 3.082 -34.506 1.00 86.31 84 VAL A CA 1
ATOM 638 C C . VAL A 1 84 ? 17.330 3.918 -33.314 1.00 86.31 84 VAL A C 1
ATOM 640 O O . VAL A 1 84 ? 16.356 4.660 -33.428 1.00 86.31 84 VAL A O 1
ATOM 643 N N . PHE A 1 85 ? 18.051 3.847 -32.195 1.00 85.19 85 PHE A N 1
ATOM 644 C CA . PHE A 1 85 ? 17.763 4.658 -31.019 1.00 85.19 85 PHE A CA 1
ATOM 645 C C . PHE A 1 85 ? 17.940 6.162 -31.286 1.00 85.19 85 PHE A C 1
ATOM 647 O O . PHE A 1 85 ? 17.071 6.950 -30.920 1.00 85.19 85 PHE A O 1
ATOM 654 N N . GLU A 1 86 ? 19.019 6.566 -31.962 1.00 88.12 86 GLU A N 1
ATOM 655 C CA . GLU A 1 86 ? 19.271 7.965 -32.342 1.00 88.12 86 GLU A CA 1
ATOM 656 C C . GLU A 1 86 ? 18.159 8.531 -33.235 1.00 88.12 86 GLU A C 1
ATOM 658 O O . GLU A 1 86 ? 17.658 9.627 -32.971 1.00 88.12 86 GLU A O 1
ATOM 663 N N . ASN A 1 87 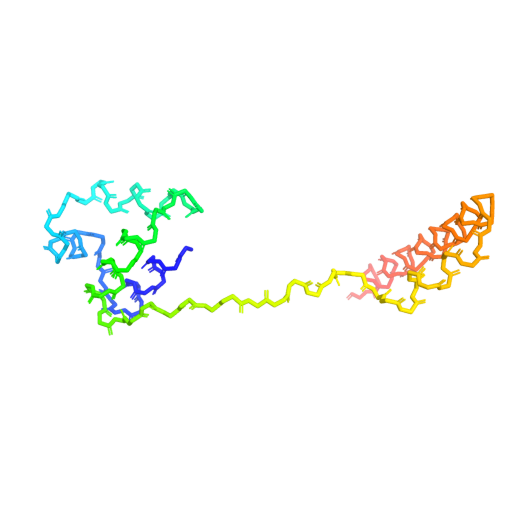? 17.721 7.763 -34.238 1.00 86.94 87 ASN A N 1
ATOM 664 C CA . ASN A 1 87 ? 16.615 8.151 -35.116 1.00 86.94 87 ASN A CA 1
ATOM 665 C C . ASN A 1 87 ? 15.314 8.331 -34.325 1.00 86.94 87 ASN A C 1
ATOM 667 O O . ASN A 1 87 ? 14.654 9.363 -34.436 1.00 86.94 87 ASN A O 1
ATOM 671 N N . PHE A 1 88 ? 14.988 7.369 -33.457 1.00 84.12 88 PHE A N 1
ATOM 672 C CA . PHE A 1 88 ? 13.798 7.449 -32.613 1.00 84.12 88 PHE A CA 1
ATOM 673 C C . PHE A 1 88 ? 13.820 8.687 -31.701 1.00 84.12 88 PHE A C 1
ATOM 675 O O . PHE A 1 88 ? 12.804 9.362 -31.532 1.00 84.12 88 PHE A O 1
ATOM 682 N N . TYR A 1 89 ? 14.981 9.025 -31.134 1.00 80.44 89 TYR A N 1
ATOM 683 C CA . TYR A 1 89 ? 15.137 10.199 -30.274 1.00 80.44 89 TYR A CA 1
ATOM 684 C C . TYR A 1 89 ? 14.969 11.515 -31.049 1.00 80.44 89 TYR A C 1
ATOM 686 O O . TYR A 1 89 ? 14.371 12.470 -30.540 1.00 80.44 89 TYR A O 1
ATOM 694 N N . ALA A 1 90 ? 15.464 11.569 -32.289 1.00 85.00 90 ALA A N 1
ATOM 695 C CA . ALA A 1 90 ? 15.271 12.712 -33.173 1.00 85.00 90 ALA A CA 1
ATOM 696 C C . ALA A 1 90 ? 13.781 12.926 -33.489 1.00 85.00 90 ALA A C 1
ATOM 698 O O . ALA A 1 90 ? 13.277 14.041 -33.312 1.00 85.00 90 ALA A O 1
ATOM 699 N N . ASP A 1 91 ? 13.068 11.858 -33.852 1.00 86.44 91 ASP A N 1
ATOM 700 C CA . ASP A 1 91 ? 11.638 11.894 -34.176 1.00 86.44 91 ASP A CA 1
ATOM 701 C C . ASP A 1 91 ? 10.784 12.278 -32.961 1.00 86.44 91 ASP A C 1
ATOM 703 O O . ASP A 1 91 ? 9.928 13.166 -33.040 1.00 86.44 91 ASP A O 1
ATOM 707 N N . ALA A 1 92 ? 11.066 11.688 -31.795 1.00 86.25 92 ALA A N 1
ATOM 708 C CA . ALA A 1 92 ? 10.375 12.009 -30.549 1.00 86.25 92 ALA A CA 1
ATOM 709 C C . ALA A 1 92 ? 10.534 13.492 -30.172 1.00 86.25 92 ALA A C 1
ATOM 711 O O . ALA A 1 92 ? 9.577 14.134 -29.728 1.00 86.25 92 ALA A O 1
ATOM 712 N N . ARG A 1 93 ? 11.721 14.073 -30.393 1.00 85.75 93 ARG A N 1
ATOM 713 C CA . ARG A 1 93 ? 11.979 15.497 -30.141 1.00 85.75 93 ARG A CA 1
ATOM 714 C C . ARG A 1 93 ? 11.172 16.400 -31.074 1.00 85.75 93 ARG A C 1
ATOM 716 O O . ARG A 1 93 ? 10.642 17.419 -30.627 1.00 85.75 93 ARG A O 1
ATOM 723 N N . VAL A 1 94 ? 11.058 16.033 -32.352 1.00 88.62 94 VAL A N 1
ATOM 724 C CA . VAL A 1 94 ? 10.235 16.764 -33.330 1.00 88.62 94 VAL A CA 1
ATOM 725 C C . VAL A 1 94 ? 8.764 16.730 -32.916 1.00 88.62 94 VAL A C 1
ATOM 727 O O . VAL A 1 94 ? 8.119 17.781 -32.865 1.00 88.62 94 VAL A O 1
ATOM 730 N N . LEU A 1 95 ? 8.256 15.552 -32.545 1.00 85.12 95 LEU A N 1
ATOM 731 C CA . LEU A 1 95 ? 6.875 15.374 -32.104 1.00 85.12 95 LEU A CA 1
ATOM 732 C C . LEU A 1 95 ? 6.575 16.170 -30.825 1.00 85.12 95 LEU A C 1
ATOM 734 O O . LEU A 1 95 ? 5.565 16.870 -30.750 1.00 85.12 95 LEU A O 1
ATOM 738 N N . ALA A 1 96 ? 7.476 16.135 -29.840 1.00 85.31 96 ALA A N 1
ATOM 739 C CA . ALA A 1 96 ? 7.340 16.900 -28.602 1.00 85.31 96 ALA A CA 1
ATOM 740 C C . ALA A 1 96 ? 7.301 18.416 -28.863 1.00 85.31 96 ALA A C 1
ATOM 742 O O . ALA A 1 96 ? 6.451 19.121 -28.312 1.00 85.31 96 ALA A O 1
ATOM 743 N N . ALA A 1 97 ? 8.169 18.920 -29.747 1.00 85.88 97 ALA A N 1
ATOM 744 C CA . ALA A 1 97 ? 8.190 20.329 -30.131 1.00 85.88 97 ALA A CA 1
ATOM 745 C C . ALA A 1 97 ? 6.928 20.751 -30.905 1.00 85.88 97 ALA A C 1
ATOM 747 O O . ALA A 1 97 ? 6.462 21.882 -30.753 1.00 85.88 97 ALA A O 1
ATOM 748 N N . ALA A 1 98 ? 6.366 19.864 -31.732 1.00 85.69 98 ALA A N 1
ATOM 749 C CA . ALA A 1 98 ? 5.098 20.099 -32.419 1.00 85.69 98 ALA A CA 1
ATOM 750 C C . ALA A 1 98 ? 3.919 20.131 -31.429 1.00 85.69 98 ALA A C 1
ATOM 752 O O . ALA A 1 98 ? 3.110 21.057 -31.465 1.00 85.69 98 ALA A O 1
ATOM 753 N N . GLY A 1 99 ? 3.866 19.192 -30.479 1.00 86.50 99 GLY A N 1
ATOM 754 C CA . GLY A 1 99 ? 2.837 19.159 -29.436 1.00 86.50 99 GLY A CA 1
ATOM 755 C C . GLY A 1 99 ? 2.917 20.327 -28.443 1.00 86.50 99 GLY A C 1
ATOM 756 O O . GLY A 1 99 ? 1.897 20.753 -27.904 1.00 86.50 99 GLY A O 1
ATOM 757 N N . ALA A 1 100 ? 4.110 20.874 -28.188 1.00 83.31 100 ALA A N 1
ATOM 758 C CA . ALA A 1 100 ? 4.277 22.103 -27.408 1.00 83.31 100 ALA A CA 1
ATOM 759 C C . ALA A 1 100 ? 3.714 23.326 -28.150 1.00 83.31 100 ALA A C 1
ATOM 761 O O . ALA A 1 100 ? 2.977 24.112 -27.562 1.00 83.31 100 ALA A O 1
ATOM 762 N N . ARG A 1 101 ? 3.991 23.442 -29.456 1.00 82.12 101 ARG A N 1
ATOM 763 C CA . ARG A 1 101 ? 3.438 24.505 -30.309 1.00 82.12 101 ARG A CA 1
ATOM 764 C C . ARG A 1 101 ? 1.914 24.441 -30.406 1.00 82.12 101 ARG A C 1
ATOM 766 O O . ARG A 1 101 ? 1.266 25.466 -30.259 1.00 82.12 101 ARG A O 1
ATOM 773 N N . ALA A 1 102 ? 1.347 23.248 -30.588 1.00 78.69 102 ALA A N 1
ATOM 774 C CA . ALA A 1 102 ? -0.102 23.064 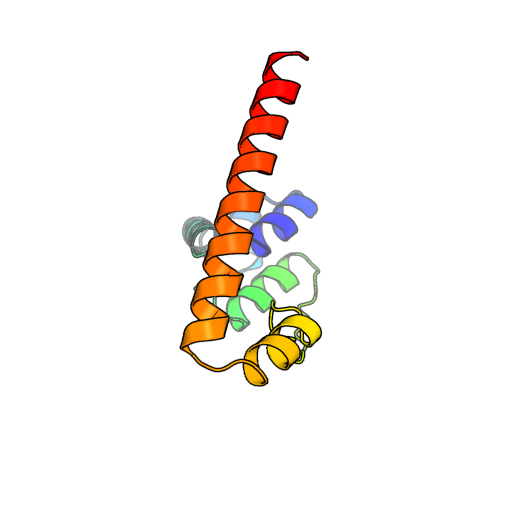-30.663 1.00 78.69 102 ALA A CA 1
ATOM 775 C C . ALA A 1 102 ? -0.820 23.463 -29.360 1.00 78.69 102 ALA A C 1
ATOM 777 O O . ALA A 1 102 ? -1.879 24.073 -29.414 1.00 78.69 102 ALA A O 1
ATOM 778 N N . ARG A 1 103 ? -0.227 23.171 -28.192 1.00 73.94 103 ARG A N 1
ATOM 779 C CA . ARG A 1 103 ? -0.780 23.569 -26.883 1.00 73.94 103 ARG A CA 1
ATOM 780 C C . ARG A 1 103 ? -0.637 25.055 -26.573 1.00 73.94 103 ARG A C 1
ATOM 782 O O . ARG A 1 103 ? -1.429 25.568 -25.805 1.00 73.94 103 ARG A O 1
ATOM 789 N N . ALA A 1 104 ? 0.368 25.725 -27.131 1.00 70.12 104 ALA A N 1
ATOM 790 C CA . ALA A 1 104 ? 0.526 27.172 -26.990 1.00 70.12 104 ALA A CA 1
ATOM 791 C C . ALA A 1 104 ? -0.409 27.970 -27.920 1.00 70.12 104 ALA A C 1
ATOM 793 O O . ALA A 1 104 ? -0.575 29.170 -27.730 1.00 70.12 104 ALA A O 1
ATOM 794 N N . ALA A 1 105 ? -0.977 27.316 -28.938 1.00 65.56 105 ALA A N 1
ATOM 795 C CA . ALA A 1 105 ? -1.904 27.904 -29.903 1.00 65.56 105 ALA A CA 1
ATOM 796 C C . ALA A 1 105 ? -3.390 27.639 -29.577 1.00 65.56 105 ALA A C 1
ATOM 798 O O . ALA A 1 105 ? -4.251 28.049 -30.355 1.00 65.56 105 ALA A O 1
ATOM 799 N N . ALA A 1 106 ? -3.676 26.941 -28.473 1.00 56.00 106 ALA A N 1
ATOM 800 C CA . ALA A 1 106 ? -5.011 26.628 -27.958 1.00 56.00 106 ALA A CA 1
ATOM 801 C C . ALA A 1 106 ? -5.267 27.399 -26.659 1.00 56.00 106 ALA A C 1
ATOM 803 O O . ALA A 1 106 ? -6.435 27.784 -26.437 1.00 56.00 106 ALA A O 1
#

pLDDT: mean 89.27, std 8.1, range [56.0, 98.06]

Secondary structure (DSSP, 8-state):
-HHHHHHHHTT--HHHHHHHHTS-HHHHHHHHHSGGGS-HHHHHHHHHTTT------------SS-HHHHHHHHTS-HHHHHHHHHHHHHHHHHHHHHHHHHHH--

Solvent-accessible surface area (backbone atoms only — not comparable to full-atom values): 6390 Å² total; per-residue (Å²): 99,72,62,52,53,48,34,54,76,70,72,46,52,57,59,54,51,10,61,66,69,76,51,52,40,69,55,41,52,48,60,56,66,47,63,87,77,60,51,70,69,59,53,41,53,52,30,48,65,57,81,35,87,77,87,84,78,94,70,85,82,72,67,100,59,62,66,69,60,50,53,59,48,70,76,38,54,74,78,51,42,53,52,54,50,52,51,51,52,54,52,53,51,53,52,52,54,49,54,51,50,56,62,76,75,108

Nearest PDB structures (foldseek):
  2wiu-assembly1_B  TM=7.884E-01  e=6.265E-03  Escherichia coli
  8ezt-assembly1_D-2  TM=7.575E-01  e=5.884E-03  Legionella pneumophila
  5k98-assembly1_P  TM=7.987E-01  e=6.670E-03  Escherichia coli MP020980.2
  3f52-assembly1_E  TM=8.524E-01  e=2.650E-02  Corynebacterium glutamicum
  3f51-assembly1_A  TM=5.995E-01  e=2.650E-02  Corynebacterium glutamicum

Foldseek 3Di:
DVLVVLCVVLVHDLCRLCVLLVHHSVVSVCQVVVPPPDDPVNVQSSQVSSVHGDDDDDDPPPDPDDVVVVVVLVPDDPVVNVVVVVVVVVVVVVVVVVVVVVVVVD